Protein AF-A0A7V5WNA7-F1 (afdb_monomer)

Solvent-accessible surface area (backbone atoms only — not comparable to full-atom values): 5504 Å² total; per-residue (Å²): 134,85,86,59,80,64,53,62,56,54,62,55,49,58,78,78,38,101,72,85,85,91,83,77,67,87,92,71,50,63,68,60,50,51,52,66,76,42,66,91,42,56,76,45,51,39,80,41,65,66,57,32,49,42,39,68,77,37,43,66,65,49,53,63,76,42,88,84,58,69,46,72,40,61,50,81,72,51,61,71,47,66,80,78,114

Radius of gyration: 13.27 Å; Cα contacts (8 Å, |Δi|>4): 64; chains: 1; bounding box: 30×25×34 Å

Structure (mmCIF, N/CA/C/O backbone):
data_AF-A0A7V5WNA7-F1
#
_entry.id   AF-A0A7V5WNA7-F1
#
loop_
_atom_site.group_PDB
_atom_site.id
_atom_site.type_symbol
_atom_site.label_atom_id
_atom_site.label_alt_id
_atom_site.label_comp_id
_atom_site.label_asym_id
_atom_site.label_entity_id
_atom_site.label_seq_id
_atom_site.pdbx_PDB_ins_code
_atom_site.Cartn_x
_atom_site.Cartn_y
_atom_site.Cartn_z
_atom_site.occupancy
_atom_site.B_iso_or_equiv
_atom_site.auth_seq_id
_atom_site.auth_comp_id
_atom_site.auth_asym_id
_atom_site.auth_atom_id
_atom_site.pdbx_PDB_model_num
ATOM 1 N N . MET A 1 1 ? 11.671 6.039 -19.847 1.00 69.62 1 MET A N 1
ATOM 2 C CA . MET A 1 1 ? 11.244 5.216 -18.691 1.00 69.62 1 MET A CA 1
ATOM 3 C C . MET A 1 1 ? 11.454 3.753 -19.057 1.00 69.62 1 MET A C 1
ATOM 5 O O . MET A 1 1 ? 11.057 3.373 -20.148 1.00 69.62 1 MET A O 1
ATOM 9 N N . ILE A 1 2 ? 12.139 2.965 -18.223 1.00 83.75 2 ILE A N 1
ATOM 10 C CA . ILE A 1 2 ? 12.495 1.571 -18.549 1.00 83.75 2 ILE A CA 1
ATOM 11 C C . ILE A 1 2 ? 11.257 0.679 -18.395 1.00 83.75 2 ILE A C 1
ATOM 13 O O . ILE A 1 2 ? 10.635 0.681 -17.331 1.00 83.75 2 ILE A O 1
ATOM 17 N N . LYS A 1 3 ? 10.913 -0.089 -19.435 1.00 86.12 3 LYS A N 1
ATOM 18 C 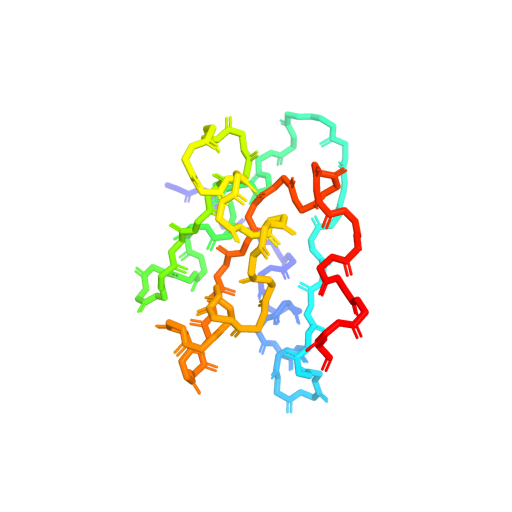CA . LYS A 1 3 ? 9.850 -1.101 -19.372 1.00 86.12 3 LYS A CA 1
ATOM 19 C C . LYS A 1 3 ? 10.333 -2.263 -18.497 1.00 86.12 3 LYS A C 1
ATOM 21 O O . LYS A 1 3 ? 11.410 -2.795 -18.735 1.00 86.12 3 LYS A O 1
ATOM 26 N N . ARG A 1 4 ? 9.575 -2.612 -17.455 1.00 92.06 4 ARG A N 1
ATOM 27 C CA . ARG A 1 4 ? 9.894 -3.733 -16.555 1.00 92.06 4 ARG A CA 1
ATOM 28 C C . ARG A 1 4 ? 9.072 -4.953 -16.962 1.00 92.06 4 ARG A C 1
ATOM 30 O O . ARG A 1 4 ? 7.849 -4.852 -17.002 1.00 92.06 4 ARG A O 1
ATOM 37 N N . ASP A 1 5 ? 9.715 -6.094 -17.183 1.00 93.62 5 ASP A N 1
ATOM 38 C CA . ASP A 1 5 ? 9.027 -7.325 -17.613 1.00 93.62 5 ASP A CA 1
ATOM 39 C C . A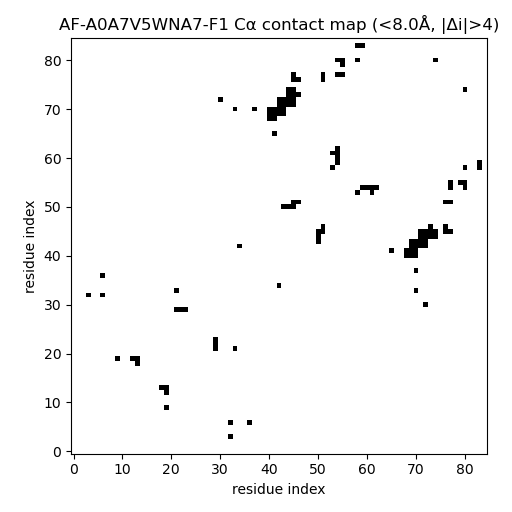SP A 1 5 ? 7.984 -7.803 -16.592 1.00 93.62 5 ASP A C 1
ATOM 41 O O . ASP A 1 5 ? 6.889 -8.230 -16.954 1.00 93.62 5 ASP A O 1
ATOM 45 N N . ILE A 1 6 ? 8.271 -7.619 -15.298 1.00 94.62 6 ILE A N 1
ATOM 46 C CA . ILE A 1 6 ? 7.358 -7.976 -14.203 1.00 94.62 6 ILE A CA 1
ATOM 47 C C . ILE A 1 6 ? 6.037 -7.184 -14.220 1.00 94.62 6 ILE A C 1
ATOM 49 O O . ILE A 1 6 ? 5.066 -7.608 -13.599 1.00 94.62 6 ILE A O 1
ATOM 53 N N . ALA A 1 7 ? 5.960 -6.059 -14.944 1.00 95.12 7 ALA A N 1
ATOM 54 C CA . ALA A 1 7 ? 4.750 -5.240 -15.000 1.00 95.12 7 ALA A CA 1
ATOM 55 C C . ALA A 1 7 ? 3.543 -6.010 -15.558 1.00 95.12 7 ALA A C 1
ATOM 57 O O . ALA A 1 7 ? 2.437 -5.851 -15.052 1.00 95.12 7 ALA A O 1
ATOM 58 N N . VAL A 1 8 ? 3.762 -6.878 -16.554 1.00 94.81 8 VAL A N 1
ATOM 59 C CA . VAL A 1 8 ? 2.693 -7.706 -17.139 1.00 94.81 8 VAL A CA 1
ATOM 60 C C . VAL A 1 8 ? 2.127 -8.662 -16.092 1.00 94.81 8 VAL A C 1
ATOM 62 O O . VAL A 1 8 ? 0.915 -8.777 -15.946 1.00 94.81 8 VAL A O 1
ATOM 65 N N . LYS A 1 9 ? 3.008 -9.298 -15.312 1.00 95.69 9 LYS A N 1
ATOM 66 C CA . LYS A 1 9 ? 2.604 -10.197 -14.229 1.00 95.69 9 LYS A CA 1
ATOM 67 C C . LYS A 1 9 ? 1.812 -9.457 -13.150 1.00 95.69 9 LYS A C 1
ATOM 69 O O . LYS A 1 9 ? 0.756 -9.932 -12.763 1.00 95.69 9 LYS A O 1
ATOM 74 N N . ILE A 1 10 ? 2.277 -8.280 -12.724 1.00 95.50 10 ILE A N 1
ATOM 75 C CA . ILE A 1 10 ? 1.586 -7.459 -11.715 1.00 95.50 10 ILE A CA 1
ATOM 76 C C . ILE A 1 10 ? 0.159 -7.116 -12.161 1.00 95.50 10 ILE A C 1
ATOM 78 O O . ILE A 1 10 ? -0.778 -7.255 -11.380 1.00 95.50 10 ILE A O 1
ATOM 82 N N . LEU A 1 11 ? -0.014 -6.680 -13.411 1.00 93.81 11 LEU A N 1
ATOM 83 C CA . LEU A 1 11 ? -1.332 -6.333 -13.948 1.00 93.81 11 LEU A CA 1
ATOM 84 C C . LEU A 1 11 ? -2.256 -7.548 -14.059 1.00 93.81 11 LEU A C 1
ATOM 86 O O . LEU A 1 11 ? -3.445 -7.429 -13.783 1.00 93.81 11 LEU A O 1
ATOM 90 N N . ASN A 1 12 ? -1.717 -8.710 -14.431 1.00 95.94 12 ASN A N 1
ATOM 91 C CA . ASN A 1 12 ? -2.493 -9.943 -14.485 1.00 95.94 12 ASN A CA 1
ATOM 92 C C . ASN A 1 12 ? -2.928 -10.393 -13.090 1.00 95.94 12 ASN A C 1
ATOM 94 O O . ASN A 1 12 ? -4.108 -10.668 -12.896 1.00 95.94 12 ASN A O 1
ATOM 98 N N . ASP A 1 13 ? -1.998 -10.423 -12.133 1.00 95.75 13 ASP A N 1
ATOM 99 C CA . ASP A 1 13 ? -2.235 -10.887 -10.764 1.00 95.75 13 ASP A CA 1
ATOM 100 C C . ASP A 1 13 ? -3.297 -10.015 -10.054 1.00 95.75 13 ASP A C 1
ATOM 102 O O . ASP A 1 13 ? -4.110 -10.531 -9.290 1.00 95.75 13 ASP A O 1
ATOM 106 N N . LEU A 1 14 ? -3.389 -8.719 -10.376 1.00 91.88 14 LEU A N 1
ATOM 107 C CA . LEU A 1 14 ? -4.441 -7.831 -9.857 1.00 91.88 14 LEU A CA 1
ATOM 108 C C . LEU A 1 14 ? -5.873 -8.201 -10.264 1.00 91.88 14 LEU A C 1
ATOM 110 O O . LEU A 1 14 ? -6.809 -7.753 -9.610 1.00 91.88 14 LEU A O 1
ATOM 114 N N . ASN A 1 15 ? -6.066 -8.993 -11.321 1.00 92.69 15 ASN A N 1
ATOM 115 C CA . ASN A 1 15 ? -7.404 -9.479 -11.675 1.00 92.69 15 ASN A CA 1
ATOM 116 C C . ASN A 1 15 ? -7.862 -10.633 -10.772 1.00 92.69 15 ASN A C 1
ATOM 118 O O . ASN A 1 15 ? -9.038 -10.986 -10.783 1.00 92.69 15 ASN A O 1
ATOM 122 N N . TYR A 1 16 ? -6.937 -11.236 -10.021 1.00 95.31 16 TYR A N 1
ATOM 123 C CA . TYR A 1 16 ? -7.190 -12.428 -9.213 1.00 95.31 16 TYR A CA 1
ATOM 124 C C . TYR A 1 16 ? -7.068 -12.164 -7.714 1.00 95.31 16 TYR A C 1
ATOM 126 O O . TYR A 1 16 ? -7.727 -12.840 -6.927 1.00 95.31 16 TYR A O 1
ATOM 134 N N . TYR A 1 17 ? -6.237 -11.198 -7.312 1.00 94.50 17 TYR A N 1
ATOM 135 C CA . TYR A 1 17 ? -5.958 -10.917 -5.908 1.00 94.50 17 TYR A CA 1
ATOM 136 C C . TYR A 1 17 ? -6.414 -9.509 -5.510 1.00 94.50 17 TYR A C 1
ATOM 138 O O . TYR A 1 17 ? -6.054 -8.544 -6.188 1.00 94.50 17 TYR A O 1
ATOM 146 N N . PRO A 1 18 ? -7.133 -9.361 -4.380 1.00 91.38 18 PRO A N 1
ATOM 147 C CA . PRO A 1 18 ? -7.544 -8.050 -3.874 1.00 91.38 18 PRO A CA 1
ATOM 148 C C . PRO A 1 18 ? -6.354 -7.221 -3.367 1.00 91.38 18 PRO A C 1
ATOM 150 O O . PRO A 1 18 ? -6.417 -5.996 -3.328 1.00 91.38 18 PRO A O 1
ATOM 153 N N . VAL A 1 19 ? -5.253 -7.887 -3.003 1.00 94.19 19 VAL A N 1
ATOM 154 C CA . VAL A 1 19 ? -4.031 -7.276 -2.475 1.00 94.19 19 VAL A CA 1
ATOM 155 C C . VAL A 1 19 ? -2.825 -7.864 -3.196 1.00 94.19 19 VAL A C 1
ATOM 157 O O . VAL A 1 19 ? -2.723 -9.079 -3.363 1.00 94.19 19 VAL A O 1
ATOM 160 N N . LEU A 1 20 ? -1.883 -7.006 -3.590 1.00 95.62 20 LEU A N 1
ATOM 161 C CA . LEU A 1 20 ? -0.624 -7.407 -4.213 1.00 95.62 20 LEU A CA 1
ATOM 162 C C . LEU A 1 20 ? 0.544 -6.663 -3.565 1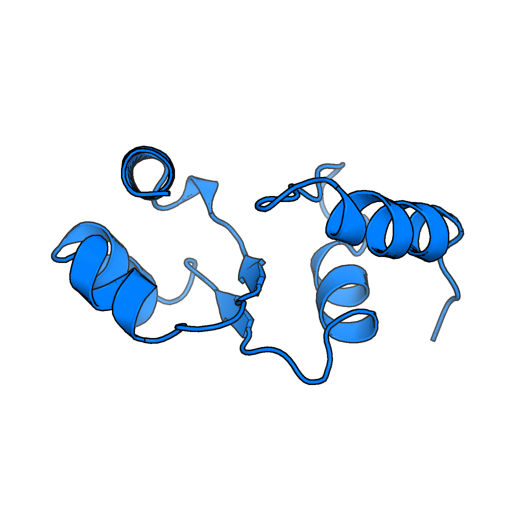.00 95.62 20 LEU A C 1
ATOM 164 O O . LEU A 1 20 ? 0.551 -5.436 -3.503 1.00 95.62 20 LEU A O 1
ATOM 168 N N . ALA A 1 21 ? 1.560 -7.407 -3.128 1.00 95.38 21 ALA A N 1
ATOM 169 C CA . ALA A 1 21 ? 2.780 -6.848 -2.555 1.00 95.38 21 ALA A CA 1
ATOM 170 C C . ALA A 1 21 ? 3.922 -6.839 -3.583 1.00 95.38 21 ALA A C 1
ATOM 172 O O . ALA A 1 21 ? 4.253 -7.868 -4.174 1.00 95.38 21 ALA A O 1
ATOM 173 N N . ILE A 1 22 ? 4.568 -5.683 -3.769 1.00 95.00 22 ILE A N 1
ATOM 174 C CA . ILE A 1 22 ? 5.782 -5.559 -4.589 1.00 95.00 22 ILE A CA 1
ATOM 175 C C . ILE A 1 22 ? 6.997 -5.590 -3.661 1.00 95.00 22 ILE A C 1
ATOM 177 O O . ILE A 1 22 ? 7.357 -4.589 -3.044 1.00 95.00 22 ILE A O 1
ATOM 181 N N . VAL A 1 23 ? 7.662 -6.741 -3.591 1.00 94.00 23 VAL A N 1
ATOM 182 C CA . VAL A 1 23 ? 8.861 -6.948 -2.765 1.00 94.00 23 VAL A CA 1
ATOM 183 C C . VAL A 1 23 ? 10.132 -7.003 -3.611 1.00 94.00 23 VAL A C 1
ATOM 185 O O . VAL A 1 23 ? 10.100 -7.267 -4.811 1.00 94.00 23 VAL A O 1
ATOM 188 N N . GLY A 1 24 ? 11.278 -6.726 -2.989 1.00 92.88 24 GLY A N 1
ATOM 189 C CA . GLY A 1 24 ? 12.583 -6.814 -3.644 1.00 92.88 24 GLY A CA 1
ATOM 190 C C . GLY A 1 24 ? 13.658 -5.948 -2.979 1.00 92.88 24 GLY A C 1
ATOM 191 O O . GLY A 1 24 ? 13.339 -5.144 -2.094 1.00 92.88 24 GLY A O 1
ATOM 192 N N . PRO A 1 25 ? 14.925 -6.052 -3.426 1.00 94.38 25 PRO A N 1
ATOM 193 C CA . PRO A 1 25 ? 16.068 -5.372 -2.813 1.00 94.38 25 PRO A CA 1
ATOM 194 C C . PRO A 1 25 ? 15.889 -3.855 -2.685 1.00 94.38 25 PRO A C 1
ATOM 196 O O . PRO A 1 25 ? 15.115 -3.233 -3.429 1.00 94.38 25 PRO A O 1
ATOM 199 N N . ARG A 1 26 ? 16.630 -3.231 -1.761 1.00 90.75 26 ARG A N 1
ATOM 200 C CA . ARG A 1 26 ? 16.729 -1.763 -1.700 1.00 90.75 26 ARG A CA 1
ATOM 201 C C . ARG A 1 26 ? 17.231 -1.217 -3.042 1.00 90.75 26 ARG A C 1
ATOM 203 O O . ARG A 1 26 ? 17.992 -1.880 -3.735 1.00 90.75 26 ARG A O 1
ATOM 210 N N . GLN A 1 27 ? 16.742 -0.034 -3.420 1.00 91.19 27 GLN A N 1
ATOM 211 C CA . GLN A 1 27 ? 17.137 0.678 -4.648 1.00 91.19 27 GLN A CA 1
ATOM 212 C C . GLN A 1 27 ? 16.894 -0.074 -5.980 1.00 91.19 27 GLN A C 1
ATOM 214 O O . GLN A 1 27 ? 17.410 0.311 -7.021 1.00 91.19 27 GLN A O 1
ATOM 219 N N . SER A 1 28 ? 16.020 -1.086 -6.001 1.00 94.12 28 SER A N 1
ATOM 220 C CA . SER A 1 28 ? 15.615 -1.803 -7.230 1.00 94.12 28 SER A CA 1
ATOM 221 C C . SER A 1 28 ? 14.543 -1.084 -8.076 1.00 94.12 28 SER A C 1
ATOM 223 O O . SER A 1 28 ? 14.120 -1.576 -9.130 1.00 94.12 28 SER A O 1
ATOM 225 N N . GLY A 1 29 ? 14.093 0.101 -7.648 1.00 93.69 29 GLY A N 1
ATOM 226 C CA . GLY A 1 29 ? 13.105 0.919 -8.362 1.00 93.69 29 GLY A CA 1
ATOM 227 C C . GLY A 1 29 ? 11.649 0.457 -8.211 1.00 93.69 29 GLY A C 1
ATOM 228 O O . GLY A 1 29 ? 10.856 0.656 -9.129 1.00 93.69 29 GLY A O 1
ATOM 229 N N . LYS A 1 30 ? 11.292 -0.157 -7.073 1.00 95.06 30 LYS A N 1
ATOM 230 C CA . LYS A 1 30 ? 9.923 -0.623 -6.764 1.00 95.06 30 LYS A CA 1
ATOM 231 C C . LYS A 1 30 ? 8.903 0.514 -6.767 1.00 95.06 30 LYS A C 1
ATOM 233 O O . LYS A 1 30 ? 7.921 0.440 -7.494 1.00 95.06 30 LYS A O 1
ATOM 238 N N . THR A 1 31 ? 9.189 1.596 -6.047 1.00 94.75 31 THR A N 1
ATOM 239 C CA . THR A 1 31 ? 8.342 2.796 -6.009 1.00 94.75 31 THR A CA 1
ATOM 240 C C . THR A 1 31 ? 8.130 3.376 -7.402 1.00 94.75 31 THR A C 1
ATOM 242 O O . THR A 1 31 ? 7.009 3.686 -7.792 1.00 94.75 31 THR A O 1
ATOM 245 N N . THR A 1 32 ? 9.199 3.464 -8.199 1.00 94.69 32 THR A N 1
ATOM 246 C CA . THR A 1 32 ? 9.112 3.921 -9.589 1.00 94.69 32 THR A CA 1
ATOM 247 C C . THR A 1 32 ? 8.222 2.999 -10.419 1.00 94.69 32 THR A C 1
ATOM 249 O O . THR A 1 32 ? 7.384 3.483 -11.167 1.00 94.69 32 THR A O 1
ATOM 252 N N . LEU A 1 33 ? 8.363 1.679 -10.277 1.00 95.31 33 LEU A N 1
ATOM 253 C CA . LEU A 1 33 ? 7.510 0.708 -10.960 1.00 95.31 33 LEU A CA 1
ATOM 254 C C . LEU A 1 33 ? 6.034 0.866 -10.569 1.00 95.31 33 LEU A C 1
ATOM 256 O O . LEU A 1 33 ? 5.193 0.974 -11.457 1.00 95.31 33 LEU A O 1
ATOM 260 N N . ALA A 1 34 ? 5.730 0.933 -9.271 1.00 95.44 34 ALA A N 1
ATOM 261 C CA . ALA A 1 34 ? 4.366 1.077 -8.769 1.00 95.44 34 ALA A CA 1
ATOM 262 C C . ALA A 1 34 ? 3.715 2.374 -9.273 1.00 95.44 34 ALA A C 1
ATOM 264 O O . ALA A 1 34 ? 2.641 2.324 -9.867 1.00 95.44 34 ALA A O 1
ATOM 265 N N . LYS A 1 35 ? 4.411 3.514 -9.155 1.00 94.62 35 LYS A N 1
ATOM 266 C CA . LYS A 1 35 ? 3.942 4.810 -9.678 1.00 94.62 35 LYS A CA 1
ATOM 267 C C . LYS A 1 35 ? 3.734 4.799 -11.192 1.00 94.62 35 LYS A C 1
ATOM 269 O O . LYS A 1 35 ? 2.868 5.501 -11.693 1.00 94.62 35 LYS A O 1
ATOM 274 N N . ASN A 1 36 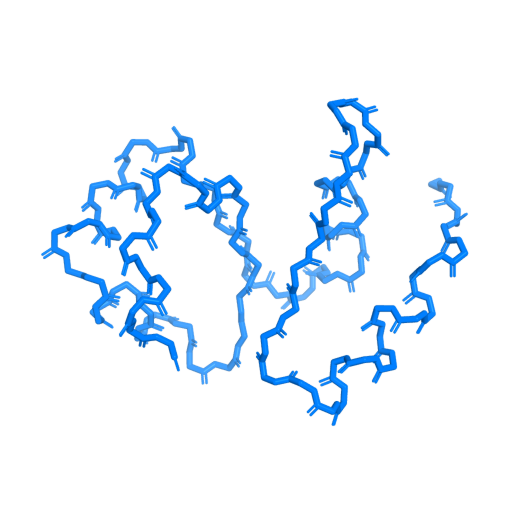? 4.512 4.009 -11.932 1.00 93.88 36 ASN A N 1
ATOM 275 C CA . ASN A 1 36 ? 4.382 3.920 -13.385 1.00 93.88 36 ASN A CA 1
ATOM 276 C C . ASN A 1 36 ? 3.215 3.044 -13.839 1.00 93.88 36 ASN A C 1
ATOM 278 O O . ASN A 1 36 ? 2.589 3.378 -14.843 1.00 93.88 36 ASN A O 1
ATOM 282 N N . ILE A 1 37 ? 2.960 1.928 -13.150 1.00 94.44 37 ILE A N 1
ATOM 283 C CA . ILE A 1 37 ? 1.849 1.018 -13.467 1.00 94.44 37 ILE A CA 1
ATOM 284 C C . ILE A 1 37 ? 0.518 1.621 -12.996 1.00 94.44 37 ILE A C 1
ATOM 286 O O . ILE A 1 37 ? -0.489 1.486 -13.682 1.00 94.44 37 ILE A O 1
ATOM 290 N N . PHE A 1 38 ? 0.515 2.308 -11.852 1.00 93.94 38 PHE A N 1
ATOM 291 C CA . PHE A 1 38 ? -0.692 2.778 -11.168 1.00 93.94 38 PHE A CA 1
ATOM 292 C C . PHE A 1 38 ? -0.802 4.304 -11.132 1.00 93.94 38 PHE A C 1
ATOM 294 O O . PHE A 1 38 ? -1.117 4.876 -10.095 1.00 93.94 38 PHE A O 1
ATOM 301 N N . LYS A 1 39 ? -0.537 4.968 -12.261 1.00 93.00 39 LYS A N 1
ATOM 302 C CA . LYS A 1 39 ? -0.546 6.441 -12.355 1.00 93.00 39 LYS A CA 1
ATOM 303 C C . LYS A 1 39 ? -1.877 7.074 -11.954 1.00 93.00 39 LYS A C 1
ATOM 305 O O . LYS A 1 39 ? -1.878 8.165 -11.400 1.00 93.00 39 LYS A O 1
ATOM 310 N N . ASP A 1 40 ? -2.974 6.373 -12.221 1.00 93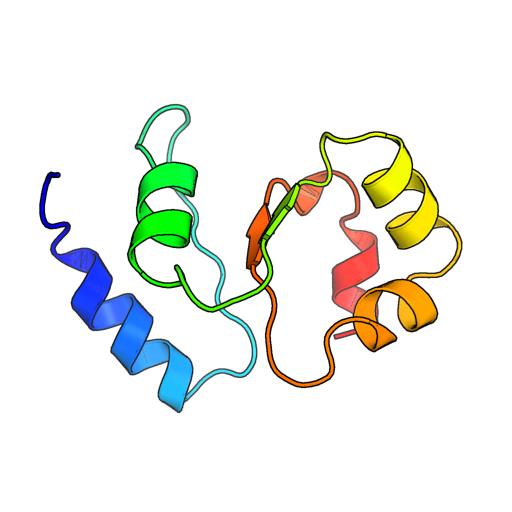.38 40 ASP A N 1
ATOM 311 C CA . ASP A 1 40 ? -4.334 6.864 -11.986 1.00 93.38 40 ASP A CA 1
ATOM 312 C C . ASP A 1 40 ? -4.884 6.461 -10.608 1.00 93.38 40 ASP A C 1
ATOM 314 O O . ASP A 1 40 ? -6.041 6.734 -10.295 1.00 93.38 40 ASP A O 1
ATOM 318 N N . LYS A 1 41 ? -4.078 5.780 -9.779 1.00 94.94 41 LYS A N 1
ATOM 319 C CA . LYS A 1 41 ? -4.472 5.380 -8.424 1.00 94.94 41 LYS A CA 1
ATOM 320 C C . LYS A 1 41 ? -3.854 6.321 -7.387 1.00 94.94 41 LYS A C 1
ATOM 322 O O . LYS A 1 41 ? -2.713 6.753 -7.569 1.00 94.94 41 LYS A O 1
ATOM 327 N N . PRO A 1 42 ? -4.550 6.582 -6.266 1.00 96.56 42 PRO A N 1
ATOM 328 C CA . PRO A 1 42 ? -3.950 7.234 -5.113 1.00 96.56 42 PRO A CA 1
ATOM 329 C C . PRO A 1 42 ? -2.666 6.519 -4.682 1.00 96.56 42 PRO A C 1
ATOM 331 O O . PRO A 1 42 ? -2.601 5.286 -4.656 1.00 96.56 42 PRO A O 1
ATOM 334 N N . TYR A 1 43 ? -1.651 7.306 -4.341 1.00 97.50 43 TYR A N 1
ATOM 335 C CA . TYR A 1 43 ? -0.372 6.825 -3.838 1.00 97.50 43 TYR A CA 1
ATOM 336 C C . TYR A 1 43 ? -0.119 7.458 -2.473 1.00 97.50 43 TYR A C 1
ATOM 338 O O . TYR A 1 43 ? -0.031 8.682 -2.369 1.00 97.50 43 TYR A O 1
ATOM 346 N N . ILE A 1 44 ? 0.023 6.620 -1.449 1.00 97.62 44 ILE A N 1
ATOM 347 C CA . ILE A 1 44 ? 0.311 7.023 -0.074 1.00 97.62 44 ILE A CA 1
ATOM 348 C C . ILE A 1 44 ? 1.642 6.420 0.349 1.00 97.62 44 ILE A C 1
ATOM 350 O O . ILE A 1 44 ? 1.920 5.258 0.068 1.00 97.62 44 ILE A O 1
ATOM 354 N N . ASN A 1 45 ? 2.468 7.208 1.032 1.00 97.31 45 ASN A N 1
ATOM 355 C CA . ASN A 1 45 ? 3.734 6.751 1.592 1.00 97.31 45 ASN A CA 1
ATOM 356 C C . ASN A 1 45 ? 3.680 6.865 3.119 1.00 97.31 45 ASN A C 1
ATOM 358 O O . ASN A 1 45 ? 3.501 7.964 3.637 1.00 97.31 45 ASN A O 1
ATOM 362 N N . LEU A 1 46 ? 3.872 5.750 3.829 1.00 98.00 46 LEU A N 1
ATOM 363 C CA . LEU A 1 46 ? 3.864 5.710 5.298 1.00 98.00 46 LEU A CA 1
ATOM 364 C C . LEU A 1 46 ? 5.210 6.103 5.937 1.00 98.00 46 LEU A C 1
ATOM 366 O O .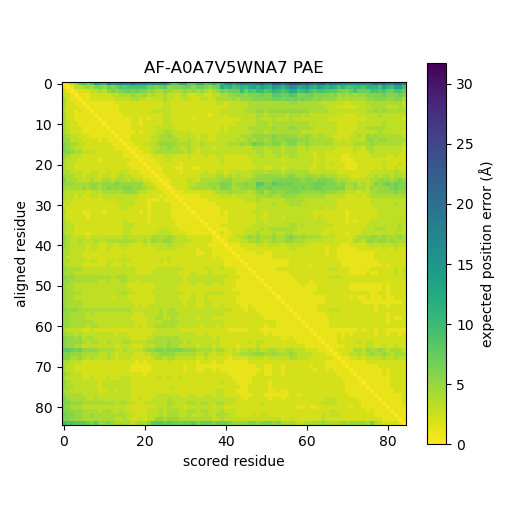 LEU A 1 46 ? 5.413 5.951 7.147 1.00 98.00 46 LEU A O 1
ATOM 370 N N . GLU A 1 47 ? 6.171 6.599 5.158 1.00 96.81 47 GLU A N 1
ATOM 371 C CA . GLU A 1 47 ? 7.270 7.414 5.687 1.00 96.81 47 GLU A CA 1
ATOM 372 C C . GLU A 1 47 ? 6.841 8.828 6.051 1.00 96.81 47 GLU A C 1
ATOM 374 O O . GLU A 1 47 ? 7.446 9.415 6.948 1.00 96.81 47 GLU A O 1
ATOM 379 N N . ASP A 1 48 ? 5.787 9.333 5.411 1.00 98.12 48 ASP A N 1
ATOM 380 C CA . ASP A 1 48 ? 5.146 10.566 5.835 1.00 98.12 48 ASP A CA 1
ATOM 381 C C . ASP A 1 48 ? 4.505 10.368 7.217 1.00 98.12 48 ASP A C 1
ATOM 383 O O . ASP A 1 48 ? 3.786 9.392 7.454 1.00 98.12 48 ASP A O 1
ATOM 387 N N . LEU A 1 49 ? 4.823 11.269 8.148 1.00 97.81 49 LEU A N 1
ATOM 388 C CA . LEU A 1 49 ? 4.435 11.128 9.551 1.00 97.81 49 LEU A CA 1
ATOM 389 C C . LEU A 1 49 ? 2.929 11.298 9.758 1.00 97.81 49 LEU A C 1
ATOM 391 O O . LEU A 1 49 ? 2.373 10.625 10.623 1.00 97.81 49 LEU A O 1
ATOM 395 N N . GLU A 1 50 ? 2.270 12.145 8.967 1.00 97.81 50 GLU A N 1
ATOM 396 C CA . GLU A 1 50 ? 0.829 12.378 9.077 1.00 97.81 50 GLU A CA 1
ATOM 397 C C . GLU A 1 50 ? 0.060 11.162 8.559 1.00 97.81 50 GLU A C 1
ATOM 399 O O . GLU A 1 50 ? -0.797 10.624 9.264 1.00 97.81 50 GLU A O 1
ATOM 404 N N . ASN A 1 51 ? 0.441 10.649 7.382 1.00 97.88 51 ASN A N 1
ATOM 405 C CA . ASN A 1 51 ? -0.140 9.419 6.836 1.00 97.88 51 ASN A CA 1
ATOM 406 C C . ASN A 1 51 ? 0.075 8.227 7.773 1.00 97.88 51 ASN A C 1
ATOM 408 O O . ASN A 1 51 ? -0.829 7.413 7.953 1.00 97.88 51 ASN A O 1
ATOM 412 N N . ARG A 1 52 ? 1.269 8.119 8.373 1.00 98.38 52 ARG A N 1
ATOM 413 C CA . ARG A 1 52 ? 1.572 7.060 9.338 1.00 98.38 52 ARG A CA 1
ATOM 414 C C . ARG A 1 52 ? 0.699 7.171 10.580 1.00 98.38 52 ARG A C 1
ATOM 416 O O . ARG A 1 52 ? 0.087 6.171 10.932 1.00 98.38 52 ARG A O 1
ATOM 423 N N . SER A 1 53 ? 0.651 8.342 11.222 1.00 98.06 53 SER A N 1
ATOM 424 C CA . SER A 1 53 ? -0.151 8.538 12.438 1.00 98.06 53 SER A CA 1
ATOM 425 C C . SER A 1 53 ? -1.603 8.188 12.162 1.00 98.06 53 SER A C 1
ATOM 427 O O . SER A 1 53 ? -2.190 7.395 12.879 1.00 98.06 53 SER A O 1
ATOM 429 N N . PHE A 1 54 ? -2.158 8.667 11.048 1.00 98.06 54 PHE A N 1
ATOM 430 C CA . PHE A 1 54 ? -3.545 8.381 10.719 1.00 98.06 54 PHE A CA 1
ATOM 431 C C . PHE A 1 54 ? -3.805 6.888 10.458 1.00 98.06 54 PHE A C 1
ATOM 433 O O . PHE A 1 54 ? -4.768 6.336 10.985 1.00 98.06 54 PHE A O 1
ATOM 440 N N . ALA A 1 55 ? -2.924 6.209 9.716 1.00 97.81 55 ALA A N 1
ATOM 441 C CA . ALA A 1 55 ? -3.030 4.767 9.494 1.00 97.81 55 ALA A CA 1
ATOM 442 C C . ALA A 1 55 ? -2.877 3.935 10.782 1.00 97.81 55 ALA A C 1
ATOM 444 O O . ALA A 1 55 ? -3.389 2.820 10.832 1.00 97.81 55 ALA A O 1
ATOM 445 N N . GLN A 1 56 ? -2.171 4.452 11.793 1.00 97.38 56 GLN A N 1
ATOM 446 C CA . GLN A 1 56 ? -1.989 3.816 13.103 1.00 97.38 56 GLN A CA 1
ATOM 447 C C . GLN A 1 56 ? -3.174 4.066 14.038 1.00 97.38 56 GLN A C 1
ATOM 449 O O . GLN A 1 56 ? -3.676 3.133 14.664 1.00 97.38 56 GLN A O 1
ATOM 454 N N . ASP A 1 57 ? -3.617 5.318 14.121 1.00 97.88 57 ASP A N 1
ATOM 455 C CA . ASP A 1 57 ? -4.630 5.772 15.071 1.00 97.88 57 ASP A CA 1
ATOM 456 C C . ASP A 1 57 ? -6.046 5.358 14.636 1.00 97.88 57 ASP A C 1
ATOM 458 O O . ASP A 1 57 ? -6.863 4.964 15.471 1.00 97.88 57 ASP A O 1
ATOM 462 N N . ASP A 1 58 ? -6.335 5.397 13.329 1.00 97.69 58 ASP A N 1
ATOM 463 C CA . ASP A 1 58 ? -7.598 4.930 12.747 1.00 97.69 58 ASP A CA 1
ATOM 464 C C . ASP A 1 58 ? -7.377 4.161 11.424 1.00 97.69 58 ASP A C 1
ATOM 466 O O . ASP A 1 58 ? -7.639 4.677 10.330 1.00 97.69 58 ASP A O 1
ATOM 470 N N . PRO A 1 59 ? -6.947 2.884 11.495 1.00 96.81 59 PRO A N 1
ATOM 471 C CA . PRO A 1 59 ? -6.699 2.056 10.314 1.00 96.81 59 PRO A CA 1
ATOM 472 C C . PRO A 1 59 ? -7.930 1.901 9.407 1.00 96.81 59 PRO A C 1
ATOM 474 O O . PRO A 1 59 ? -7.812 1.848 8.182 1.00 96.81 59 PRO A O 1
ATOM 477 N N . LYS A 1 60 ? -9.134 1.842 9.996 1.00 96.69 60 LYS A N 1
ATOM 478 C CA . LYS A 1 60 ? -10.387 1.689 9.241 1.00 96.69 60 LYS A CA 1
ATOM 479 C C . LYS A 1 60 ? -10.748 2.978 8.513 1.00 96.69 60 LYS A C 1
ATOM 481 O O . LYS A 1 60 ? -11.088 2.920 7.332 1.00 96.69 60 LYS A O 1
ATOM 486 N N . GLY A 1 61 ? -10.661 4.122 9.193 1.00 97.31 61 GLY A N 1
ATOM 487 C CA . GLY A 1 61 ? -10.864 5.434 8.583 1.00 97.31 61 GLY A CA 1
ATOM 488 C C . GLY A 1 61 ? -9.844 5.722 7.487 1.00 97.31 61 GLY A C 1
ATOM 489 O O . GLY A 1 61 ? -10.219 6.224 6.428 1.00 97.31 61 GLY A O 1
ATOM 490 N N . PHE A 1 62 ? -8.584 5.327 7.688 1.00 97.50 62 PHE A N 1
ATOM 491 C CA . PHE A 1 62 ? -7.535 5.425 6.675 1.00 97.50 62 PHE A CA 1
ATOM 492 C C . PHE A 1 62 ? -7.890 4.651 5.403 1.00 97.50 62 PHE A C 1
ATOM 494 O O . PHE A 1 62 ? -7.894 5.221 4.312 1.00 97.50 62 PHE A O 1
ATOM 501 N N . LEU A 1 63 ? -8.254 3.371 5.528 1.00 95.81 63 LEU A N 1
ATOM 502 C CA . LEU A 1 63 ? -8.638 2.551 4.375 1.00 95.81 63 LEU A CA 1
ATOM 503 C C . LEU A 1 63 ? -9.929 3.053 3.709 1.00 95.81 63 LEU A C 1
ATOM 505 O O . LEU A 1 63 ? -10.048 2.996 2.485 1.00 95.81 63 LEU A O 1
ATOM 509 N N . ALA A 1 64 ? -10.867 3.609 4.482 1.00 96.12 64 ALA A N 1
ATOM 510 C CA . ALA A 1 64 ? -12.121 4.156 3.964 1.00 96.12 64 ALA A CA 1
ATOM 511 C C . ALA A 1 64 ? -11.932 5.357 3.015 1.00 96.12 64 ALA A C 1
ATOM 513 O O . ALA A 1 64 ? -12.824 5.636 2.211 1.00 96.12 64 ALA A O 1
ATOM 514 N N . GLN A 1 65 ? -10.777 6.036 3.039 1.00 96.12 65 GLN A N 1
ATOM 515 C CA . GLN A 1 65 ? -10.446 7.082 2.058 1.00 96.12 65 GLN A CA 1
ATOM 516 C C . GLN A 1 65 ? -10.262 6.533 0.635 1.00 96.12 65 GLN A C 1
ATOM 518 O O . GLN A 1 65 ? -10.326 7.288 -0.338 1.00 96.12 65 GLN A O 1
ATOM 523 N N . PHE A 1 66 ? -10.046 5.223 0.499 1.00 95.44 66 PHE A N 1
ATOM 524 C CA . PHE A 1 66 ? -9.700 4.571 -0.759 1.00 95.44 66 PHE A CA 1
ATOM 525 C C . PHE A 1 66 ? -10.717 3.476 -1.112 1.00 95.44 66 PHE A C 1
ATOM 527 O O . PHE A 1 66 ? -10.380 2.294 -1.096 1.00 95.44 66 PHE A O 1
ATOM 534 N N . PRO A 1 67 ? -11.956 3.837 -1.498 1.00 90.88 67 PRO A N 1
ATOM 535 C CA . PRO A 1 67 ? -13.036 2.867 -1.712 1.00 90.88 67 PRO A CA 1
ATOM 536 C C . PRO A 1 67 ? -12.798 1.900 -2.883 1.00 90.88 67 PRO A C 1
ATOM 538 O O . PRO A 1 67 ? -13.485 0.890 -2.983 1.00 90.88 67 PRO A O 1
ATOM 541 N N . ASN A 1 68 ? -11.852 2.210 -3.776 1.00 92.31 68 ASN A N 1
ATOM 542 C CA . ASN A 1 68 ? -11.559 1.404 -4.962 1.00 92.31 68 ASN A CA 1
ATOM 543 C C . ASN A 1 68 ? -10.198 0.705 -4.862 1.00 92.31 68 ASN A C 1
ATOM 545 O O . ASN A 1 68 ? -10.117 -0.517 -4.831 1.00 92.31 68 ASN A O 1
ATOM 549 N N . ALA A 1 69 ? -9.112 1.479 -4.883 1.00 93.44 69 ALA A N 1
ATOM 550 C CA . ALA A 1 69 ? -7.753 0.961 -4.817 1.00 93.44 69 ALA A CA 1
ATOM 551 C C . ALA A 1 69 ? -6.784 2.064 -4.387 1.00 93.44 69 ALA A C 1
ATOM 553 O O . ALA A 1 69 ? -6.999 3.238 -4.690 1.00 93.44 69 ALA A O 1
ATOM 554 N N . VAL A 1 70 ? -5.679 1.669 -3.761 1.00 96.56 70 VAL A N 1
ATOM 555 C CA . VAL A 1 70 ? -4.591 2.559 -3.346 1.00 96.56 70 VAL A CA 1
ATOM 556 C C . VAL A 1 70 ? -3.258 1.827 -3.451 1.00 96.56 70 VAL A C 1
ATOM 558 O O . VAL A 1 70 ? -3.184 0.613 -3.262 1.00 96.56 70 VAL A O 1
ATOM 561 N N . VAL A 1 71 ? -2.197 2.562 -3.778 1.00 97.56 71 VAL A N 1
ATOM 562 C CA . VAL A 1 71 ? -0.820 2.094 -3.611 1.00 97.56 71 VAL A CA 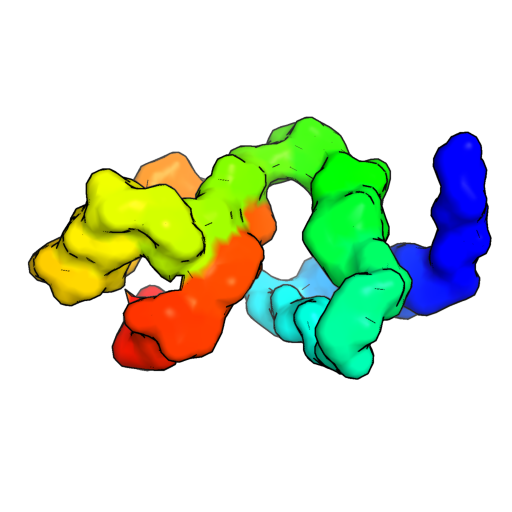1
ATOM 563 C C . VAL A 1 71 ? -0.310 2.6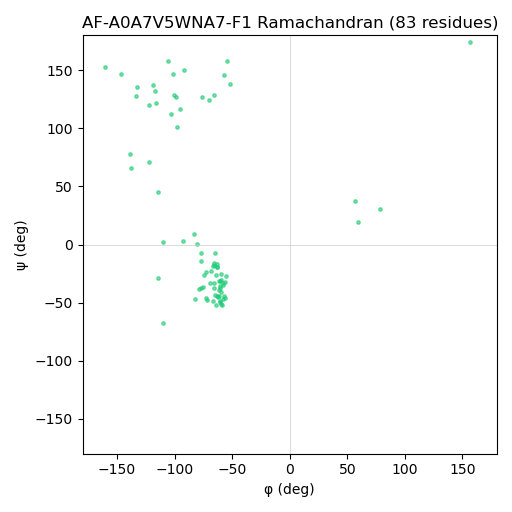13 -2.275 1.00 97.56 71 VAL A C 1
ATOM 565 O O . VAL A 1 71 ? -0.180 3.822 -2.097 1.00 97.56 71 VAL A O 1
ATOM 568 N N . ILE A 1 72 ? -0.005 1.698 -1.360 1.00 97.56 72 ILE A N 1
ATOM 569 C CA . ILE A 1 72 ? 0.591 2.011 -0.059 1.00 97.56 72 ILE A CA 1
ATOM 570 C C . ILE A 1 72 ? 2.073 1.650 -0.133 1.00 97.56 72 ILE A C 1
ATOM 572 O O . ILE A 1 72 ? 2.426 0.479 -0.276 1.00 97.56 72 ILE A O 1
ATOM 576 N N . ASP A 1 73 ? 2.939 2.657 -0.080 1.00 97.31 73 ASP A N 1
ATOM 577 C CA . ASP A 1 73 ? 4.386 2.475 -0.024 1.00 97.31 73 ASP A CA 1
ATOM 578 C C . ASP A 1 73 ? 4.872 2.429 1.426 1.00 97.31 73 ASP A C 1
ATOM 580 O O . ASP A 1 73 ? 4.290 3.052 2.320 1.00 97.31 73 ASP A O 1
ATOM 584 N N . GLU A 1 74 ? 5.957 1.687 1.640 1.00 96.00 74 GLU A N 1
ATOM 585 C CA . GLU A 1 74 ? 6.597 1.527 2.951 1.00 96.00 74 GLU A CA 1
ATOM 586 C C . GLU A 1 74 ? 5.625 0.991 4.036 1.00 96.00 74 GLU A C 1
ATOM 588 O O . GLU A 1 74 ? 5.690 1.371 5.206 1.00 96.00 74 GLU A O 1
ATOM 593 N N . VAL A 1 75 ? 4.727 0.063 3.656 1.00 96.31 75 VAL A N 1
ATOM 594 C CA . VAL A 1 75 ? 3.677 -0.515 4.529 1.00 96.31 75 VAL A CA 1
ATOM 595 C C . VAL A 1 75 ? 4.216 -1.134 5.821 1.00 96.31 75 VAL A C 1
ATOM 597 O O . VAL A 1 75 ? 3.542 -1.133 6.845 1.00 96.31 75 VAL A O 1
ATOM 600 N N . GLN A 1 76 ? 5.468 -1.597 5.829 1.00 95.19 76 GLN A N 1
ATOM 601 C CA . GLN A 1 76 ? 6.109 -2.151 7.023 1.00 95.19 76 GLN A CA 1
ATOM 602 C C . GLN A 1 76 ? 6.306 -1.130 8.157 1.00 95.19 76 GLN A C 1
ATOM 604 O O . GLN A 1 76 ? 6.750 -1.504 9.239 1.00 95.19 76 GLN A O 1
ATOM 609 N N . ARG A 1 77 ? 6.030 0.158 7.917 1.00 97.44 77 ARG A N 1
ATOM 610 C CA . ARG A 1 77 ? 5.964 1.186 8.963 1.00 97.44 77 ARG A CA 1
ATOM 611 C C . ARG A 1 77 ? 4.711 1.067 9.839 1.00 97.44 77 ARG A C 1
ATOM 613 O O . ARG A 1 77 ? 4.758 1.543 10.967 1.00 97.44 77 ARG A O 1
ATOM 620 N N . VAL A 1 78 ? 3.646 0.447 9.322 1.00 97.69 78 VAL A N 1
ATOM 621 C CA . VAL A 1 78 ? 2.356 0.196 9.994 1.00 97.69 78 VAL A CA 1
ATOM 622 C C . VAL A 1 78 ? 1.906 -1.239 9.659 1.00 97.69 78 VAL A C 1
ATOM 624 O O . VAL A 1 78 ? 0.949 -1.440 8.907 1.00 97.69 78 VAL A O 1
ATOM 627 N N . PRO A 1 79 ? 2.637 -2.274 10.115 1.00 96.06 79 PRO A N 1
ATOM 628 C CA . PRO A 1 79 ? 2.330 -3.665 9.771 1.00 96.06 79 PRO A CA 1
ATOM 629 C C . PRO A 1 79 ? 0.928 -4.112 10.220 1.00 96.06 79 PRO A C 1
ATOM 631 O O . PRO A 1 79 ? 0.302 -4.939 9.558 1.00 96.06 79 PRO A O 1
ATOM 634 N N . GLU A 1 80 ? 0.415 -3.546 11.310 1.00 94.81 80 GLU A N 1
ATOM 635 C CA . GLU A 1 80 ? -0.919 -3.781 11.862 1.00 94.81 80 GLU A CA 1
ATOM 636 C C . GLU A 1 80 ? -2.048 -3.432 10.886 1.00 94.81 80 GLU A C 1
ATOM 638 O O . GLU A 1 80 ? -3.104 -4.064 10.948 1.00 94.81 80 GLU A O 1
ATOM 643 N N . LEU A 1 81 ? -1.810 -2.520 9.933 1.00 95.44 81 LEU A N 1
ATOM 644 C CA . LEU A 1 81 ? -2.781 -2.123 8.909 1.00 95.44 81 LEU A CA 1
ATOM 645 C C . LEU A 1 81 ? -3.278 -3.323 8.093 1.00 95.44 81 LEU A C 1
ATOM 647 O O . LEU A 1 81 ? -4.442 -3.371 7.706 1.00 95.44 81 LEU A O 1
ATOM 651 N N . LEU A 1 82 ? -2.423 -4.331 7.892 1.00 93.69 82 LEU A N 1
ATOM 652 C CA . LEU A 1 82 ? -2.769 -5.554 7.163 1.00 93.69 82 LEU A CA 1
ATOM 653 C C . LEU A 1 82 ? -3.839 -6.401 7.867 1.00 93.69 82 LEU A C 1
ATOM 655 O O . LEU A 1 82 ? -4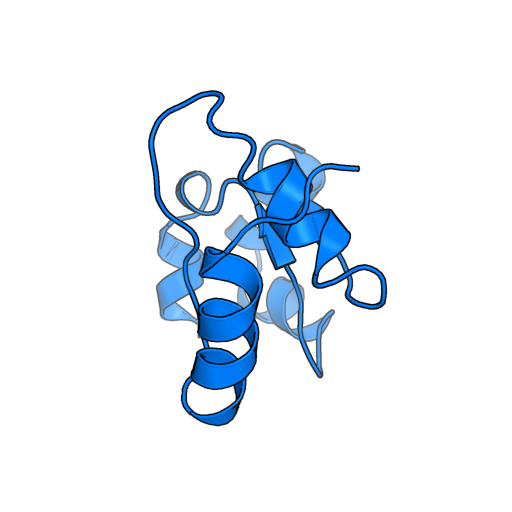.448 -7.245 7.226 1.00 93.69 82 LEU A O 1
ATOM 659 N N . SER A 1 83 ? -4.090 -6.182 9.162 1.00 95.56 83 SER A N 1
ATOM 660 C CA . SER A 1 83 ? -5.152 -6.880 9.907 1.00 95.56 83 SER A CA 1
ATOM 661 C C . SER A 1 83 ? -6.553 -6.329 9.610 1.00 95.56 83 SER A C 1
ATOM 663 O O . SER A 1 83 ? -7.543 -6.881 10.086 1.00 95.56 83 SER A O 1
ATOM 665 N N . TYR A 1 84 ? -6.635 -5.222 8.865 1.00 92.75 84 TYR A N 1
ATOM 666 C CA . TYR A 1 84 ? -7.871 -4.513 8.529 1.00 92.75 84 TYR A CA 1
ATOM 667 C C . TYR A 1 84 ? -8.260 -4.639 7.048 1.00 92.75 84 TYR A C 1
ATOM 669 O O . TYR A 1 84 ? -9.252 -4.035 6.639 1.00 92.75 84 TYR A O 1
ATOM 677 N N . ILE A 1 85 ? -7.484 -5.395 6.263 1.00 87.50 85 ILE A N 1
ATOM 678 C CA . ILE A 1 85 ? -7.675 -5.645 4.826 1.00 87.50 85 ILE A CA 1
ATOM 679 C C . ILE A 1 85 ? -8.204 -7.065 4.633 1.00 87.50 85 ILE A C 1
ATOM 681 O O . ILE A 1 85 ? -9.186 -7.222 3.875 1.00 87.50 85 ILE A O 1
#

Sequence (85 aa):
MIKRDIAVKILNDLNYYPVLAIVGPRQSGKTTLAKNIFKDKPYINLEDLENRSFAQDDPKGFLAQFPNAVVIDEVQRVPELLSYI

Mean predicted aligned error: 2.87 Å

pLDDT: mean 94.75, std 3.78, range [69.62, 98.38]

Secondary structure (DSSP, 8-state):
-PPPTHHHHHHHHTTT-S-------TTS-HHHHHHHH-TTS-EEETTSHHHHHHHHH-HHHHHHT-SS--EEESGGGSGGGGGG-

Foldseek 3Di:
DDDDPCLVVVVVVVVPDVDDDDDDDPPPCSVVSCCVSPVVAAEEECVPPVLVCCCQVPLPVSVVVHPDDYHYHPCVSPVVSVVVD